Protein AF-A0A917TPL9-F1 (afdb_monomer_lite)

pLDDT: mean 87.58, std 15.29, range [41.66, 98.06]

Organism: NCBI:txid470815

Radius of gyration: 36.7 Å; chains: 1; bounding box: 69×52×94 Å

InterPro domains:
  IPR025827 Recombinase zinc beta ribbon domain [PF13408] (5-41)

Structure (mmCIF, N/CA/C/O backbone):
data_AF-A0A917TPL9-F1
#
_entry.id   AF-A0A917TPL9-F1
#
loop_
_atom_site.group_PDB
_atom_site.id
_atom_site.type_symbol
_atom_site.label_atom_id
_atom_site.label_alt_id
_atom_site.label_comp_id
_atom_site.label_asym_id
_atom_site.label_entity_id
_atom_site.label_seq_id
_atom_site.pdbx_PDB_ins_code
_atom_site.Cartn_x
_atom_site.Cartn_y
_atom_site.Cartn_z
_atom_site.occupancy
_atom_site.B_iso_or_equiv
_atom_site.auth_seq_id
_atom_site.auth_comp_id
_atom_site.auth_asym_id
_atom_site.auth_atom_id
_atom_site.pdbx_PDB_model_num
ATOM 1 N N . MET A 1 1 ? 10.775 11.661 -19.954 1.00 85.06 1 MET A N 1
ATOM 2 C CA . MET A 1 1 ? 11.384 10.826 -21.015 1.00 85.06 1 MET A CA 1
ATOM 3 C C . MET A 1 1 ? 10.776 11.200 -22.355 1.00 85.06 1 MET A C 1
ATOM 5 O O . MET A 1 1 ? 9.694 11.767 -22.364 1.00 85.06 1 MET A O 1
ATOM 9 N N . TRP A 1 2 ? 11.475 10.944 -23.456 1.00 91.88 2 TRP A N 1
ATOM 10 C CA . TRP A 1 2 ? 11.017 11.246 -24.815 1.00 91.88 2 TRP A CA 1
ATOM 11 C C . TRP A 1 2 ? 11.141 10.006 -25.684 1.00 91.88 2 TRP A C 1
ATOM 13 O O . TRP A 1 2 ? 12.209 9.397 -25.708 1.00 91.88 2 TRP A O 1
ATOM 23 N N . TYR A 1 3 ? 10.073 9.651 -26.394 1.00 93.44 3 TYR A N 1
ATOM 24 C CA . TYR A 1 3 ? 10.082 8.520 -27.314 1.00 93.44 3 TYR A CA 1
ATOM 25 C C . TYR A 1 3 ? 10.820 8.868 -28.613 1.00 93.44 3 TYR A C 1
ATOM 27 O O . TYR A 1 3 ? 10.696 9.975 -29.145 1.00 93.44 3 TYR A O 1
ATOM 35 N N . ARG A 1 4 ? 11.600 7.918 -29.126 1.00 92.00 4 ARG A N 1
ATOM 36 C CA . ARG A 1 4 ? 12.364 8.034 -30.368 1.00 92.00 4 ARG A CA 1
ATOM 37 C C . ARG A 1 4 ? 12.044 6.847 -31.270 1.00 92.00 4 ARG A C 1
ATOM 39 O O . ARG A 1 4 ? 12.516 5.740 -31.035 1.00 92.00 4 ARG A O 1
ATOM 46 N N . GLN A 1 5 ? 11.279 7.108 -32.331 1.00 91.25 5 GLN A N 1
ATOM 47 C CA . GLN A 1 5 ? 10.825 6.092 -33.290 1.00 91.25 5 GLN A CA 1
ATOM 48 C C . GLN A 1 5 ? 11.979 5.301 -33.922 1.00 91.25 5 GLN A C 1
ATOM 50 O O . GLN A 1 5 ? 11.887 4.090 -34.056 1.00 91.25 5 GLN A O 1
ATOM 55 N N . ASN A 1 6 ? 13.097 5.959 -34.240 1.00 90.19 6 ASN A N 1
ATOM 56 C CA . ASN A 1 6 ? 14.271 5.316 -34.842 1.00 90.19 6 ASN A CA 1
ATOM 57 C C . ASN A 1 6 ? 15.000 4.324 -33.918 1.00 90.19 6 ASN A C 1
ATOM 59 O O . ASN A 1 6 ? 15.842 3.570 -34.391 1.00 90.19 6 ASN A O 1
ATOM 63 N N . ARG A 1 7 ? 14.723 4.353 -32.611 1.00 85.50 7 ARG A N 1
ATOM 64 C CA . ARG A 1 7 ? 15.306 3.439 -31.618 1.00 85.50 7 ARG A CA 1
ATOM 65 C C . ARG A 1 7 ? 14.256 2.564 -30.934 1.00 85.50 7 ARG A C 1
ATOM 67 O O . ARG A 1 7 ? 14.642 1.720 -30.137 1.00 85.50 7 ARG A O 1
ATOM 74 N N . VAL A 1 8 ? 12.968 2.787 -31.219 1.00 92.44 8 VAL A N 1
ATOM 75 C CA . VAL A 1 8 ? 11.823 2.132 -30.559 1.00 92.44 8 VAL A CA 1
ATOM 76 C C . VAL A 1 8 ? 12.002 2.127 -29.033 1.00 92.44 8 VAL A C 1
ATOM 78 O O . VAL A 1 8 ? 12.069 1.096 -28.363 1.00 92.44 8 VAL A O 1
ATOM 81 N N . GLY A 1 9 ? 12.204 3.321 -28.478 1.00 94.38 9 GLY A N 1
ATOM 82 C CA . GLY A 1 9 ? 12.549 3.466 -27.072 1.00 94.38 9 GLY A CA 1
ATOM 83 C C . GLY A 1 9 ? 12.568 4.906 -26.591 1.00 94.38 9 GLY A C 1
ATOM 84 O O . GLY A 1 9 ? 12.293 5.854 -27.331 1.00 94.38 9 GLY A 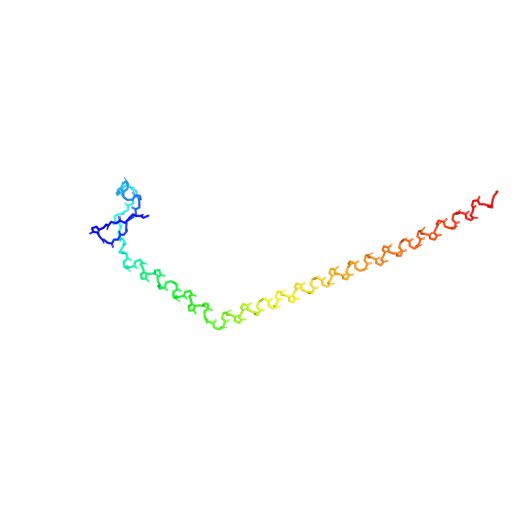O 1
ATOM 85 N N . TYR A 1 10 ? 12.906 5.069 -25.321 1.00 94.88 10 TYR A N 1
ATOM 86 C CA . TYR A 1 10 ? 12.825 6.323 -24.597 1.00 94.88 10 TYR A CA 1
ATOM 87 C C . TYR A 1 10 ? 14.202 6.844 -24.205 1.00 94.88 10 TYR A C 1
ATOM 89 O O . TYR A 1 10 ? 15.070 6.092 -23.773 1.00 94.88 10 TYR A O 1
ATOM 97 N N . ILE A 1 11 ? 14.378 8.159 -24.285 1.00 93.62 11 ILE A N 1
ATOM 98 C CA . ILE A 1 11 ? 15.572 8.861 -23.800 1.00 93.62 11 ILE A CA 1
ATOM 99 C C . ILE A 1 11 ? 15.212 9.860 -22.699 1.00 93.62 11 ILE A C 1
ATOM 101 O O . ILE A 1 11 ? 14.059 10.296 -22.571 1.00 93.62 11 ILE A O 1
ATOM 105 N N . CYS A 1 12 ? 16.201 10.272 -21.908 1.00 93.88 12 CYS A N 1
ATOM 106 C CA . CYS A 1 12 ? 16.023 11.349 -20.937 1.00 93.88 12 CYS A CA 1
ATOM 107 C C . CYS A 1 12 ? 15.621 12.663 -21.624 1.00 93.88 12 CYS A C 1
ATOM 109 O O . CYS A 1 12 ? 16.161 13.038 -22.664 1.00 93.88 12 CYS A O 1
ATOM 111 N N . GLY A 1 13 ? 14.671 13.388 -21.027 1.00 92.75 13 GLY A N 1
ATOM 112 C CA . GLY A 1 13 ? 14.234 14.680 -21.565 1.00 92.75 13 GLY A CA 1
ATOM 113 C C . GLY A 1 13 ? 15.278 15.778 -21.427 1.00 92.75 13 GLY A C 1
ATOM 114 O O . GLY A 1 13 ? 15.416 16.593 -22.333 1.00 92.75 13 GLY A O 1
ATOM 115 N N . SER A 1 14 ? 16.055 15.757 -20.347 1.00 93.38 14 SER A N 1
ATOM 116 C CA . SER A 1 14 ? 17.173 16.679 -20.153 1.00 93.38 14 SER A CA 1
ATOM 117 C C . SER A 1 14 ? 18.284 16.415 -21.170 1.00 93.38 14 SER A C 1
ATOM 119 O O . SER A 1 14 ? 18.776 17.362 -21.777 1.00 93.38 14 SER A O 1
ATOM 121 N N . TYR A 1 15 ? 18.594 15.139 -21.449 1.00 93.94 15 TYR A N 1
ATOM 122 C CA . TYR A 1 15 ? 19.507 14.764 -22.536 1.00 93.94 15 TYR A CA 1
ATOM 123 C C . TYR A 1 15 ? 18.991 15.244 -23.900 1.00 93.94 15 TYR A C 1
ATOM 125 O O . TYR A 1 15 ? 19.730 15.842 -24.673 1.00 93.94 15 TYR A O 1
ATOM 133 N N . ALA A 1 16 ? 17.700 15.046 -24.185 1.00 90.69 16 ALA A N 1
ATOM 134 C CA . ALA A 1 16 ? 17.095 15.462 -25.449 1.00 90.69 16 ALA A CA 1
ATOM 135 C C . ALA A 1 16 ? 17.141 16.985 -25.687 1.00 90.69 16 ALA A C 1
ATOM 137 O O . ALA A 1 16 ? 17.127 17.403 -26.841 1.00 90.69 16 ALA A O 1
ATOM 138 N N . ARG A 1 17 ? 17.165 17.798 -24.619 1.00 92.88 17 ARG A N 1
ATOM 139 C CA . ARG A 1 17 ? 17.157 19.271 -24.686 1.00 92.88 17 ARG A CA 1
ATOM 140 C C . ARG A 1 17 ? 18.545 19.902 -24.607 1.00 92.88 17 ARG A C 1
ATOM 142 O O . ARG A 1 17 ? 18.803 20.869 -25.311 1.00 92.88 17 ARG A O 1
ATOM 149 N N . HIS A 1 18 ? 19.416 19.380 -23.746 1.00 94.31 18 HIS A N 1
ATOM 150 C CA . HIS A 1 18 ? 20.697 20.008 -23.397 1.00 94.31 18 HIS A CA 1
ATOM 151 C C . HIS A 1 18 ? 21.908 19.087 -23.627 1.00 94.31 18 HIS A C 1
ATOM 153 O O . HIS A 1 18 ? 23.041 19.459 -23.327 1.00 94.31 18 HIS A O 1
ATOM 159 N N . GLY A 1 19 ? 21.690 17.881 -24.161 1.00 91.56 19 GLY A N 1
ATOM 160 C CA . GLY A 1 19 ? 22.749 16.929 -24.486 1.00 91.56 19 GLY A CA 1
ATOM 161 C C . GLY A 1 19 ? 23.540 16.455 -23.265 1.00 91.56 19 GLY A C 1
ATOM 162 O O . GLY A 1 19 ? 23.026 16.396 -22.145 1.00 91.56 19 GLY A O 1
ATOM 163 N N . ASN A 1 20 ? 24.815 16.132 -23.502 1.00 93.81 20 ASN A N 1
ATOM 164 C CA . ASN A 1 20 ? 25.729 15.568 -22.500 1.00 93.81 20 ASN A CA 1
ATOM 165 C C . ASN A 1 20 ? 26.005 16.494 -21.301 1.00 93.81 20 ASN A C 1
ATOM 167 O O . ASN A 1 20 ? 26.496 16.023 -20.282 1.00 93.81 20 ASN A O 1
ATOM 171 N N . ILE A 1 21 ? 25.685 17.790 -21.405 1.00 94.94 21 ILE A N 1
ATOM 172 C CA . ILE A 1 21 ? 25.862 18.758 -20.312 1.00 94.94 21 ILE A CA 1
ATOM 173 C C . ILE A 1 21 ? 24.876 18.472 -19.171 1.00 94.94 21 ILE A C 1
ATOM 175 O O . ILE A 1 21 ? 25.224 18.621 -18.005 1.00 94.94 21 ILE A O 1
ATOM 179 N N . ALA A 1 22 ? 23.648 18.053 -19.495 1.00 92.50 22 ALA A N 1
ATOM 180 C CA . ALA A 1 22 ? 22.603 17.827 -18.497 1.00 92.50 22 ALA A CA 1
ATOM 181 C C . ALA A 1 22 ? 22.445 16.357 -18.096 1.00 92.50 22 ALA A C 1
ATOM 183 O O . ALA A 1 22 ? 21.889 16.069 -17.037 1.00 92.50 22 ALA A O 1
ATOM 184 N N . CYS A 1 23 ? 22.838 15.415 -18.957 1.00 93.38 23 CYS A N 1
ATOM 185 C CA . CYS A 1 23 ? 22.667 13.992 -18.693 1.00 93.38 23 CYS A CA 1
ATOM 186 C C . CYS A 1 23 ? 23.512 13.130 -19.638 1.00 93.38 23 CYS A C 1
ATOM 188 O O . CYS A 1 23 ? 23.855 13.573 -20.727 1.00 93.38 23 CYS A O 1
ATOM 190 N N . THR A 1 24 ? 23.798 11.881 -19.273 1.00 92.06 24 THR A N 1
ATOM 191 C CA . THR A 1 24 ? 24.480 10.931 -20.162 1.00 92.06 24 THR A CA 1
ATOM 192 C C . THR A 1 24 ? 23.549 10.414 -21.263 1.00 92.06 24 THR A C 1
ATOM 194 O O . THR A 1 24 ? 22.324 10.405 -21.118 1.00 92.06 24 THR A O 1
ATOM 197 N N . ASN A 1 25 ? 24.129 9.949 -22.373 1.00 87.12 25 ASN A N 1
ATOM 198 C CA . ASN A 1 25 ? 23.387 9.310 -23.459 1.00 87.12 25 ASN A CA 1
ATOM 199 C C . ASN A 1 25 ? 22.911 7.911 -23.041 1.00 87.12 25 ASN A C 1
ATOM 201 O O . ASN A 1 25 ? 23.574 6.913 -23.315 1.00 87.12 25 ASN A O 1
ATOM 205 N N . HIS A 1 26 ? 21.762 7.849 -22.377 1.00 88.81 26 HIS A N 1
ATOM 206 C CA . HIS A 1 26 ? 21.077 6.601 -22.072 1.00 88.81 26 HIS A CA 1
ATOM 207 C C . HIS A 1 26 ? 19.742 6.518 -22.814 1.00 88.81 26 HIS A C 1
ATOM 209 O O . HIS A 1 26 ? 18.992 7.495 -22.929 1.00 88.81 26 HIS A O 1
ATOM 215 N N . ALA A 1 27 ? 19.460 5.324 -23.324 1.00 90.75 27 ALA A N 1
ATOM 216 C CA . ALA A 1 27 ? 18.218 4.975 -23.986 1.00 90.75 27 ALA A CA 1
ATOM 217 C C . ALA A 1 27 ? 17.671 3.695 -23.355 1.00 90.75 27 ALA A C 1
ATOM 219 O O . ALA A 1 27 ? 18.438 2.798 -23.019 1.00 90.75 27 ALA A O 1
ATOM 220 N N . ILE A 1 28 ? 16.355 3.635 -23.198 1.00 93.44 28 ILE A N 1
ATOM 221 C CA . ILE A 1 28 ? 15.637 2.493 -22.639 1.00 93.44 28 ILE A CA 1
ATOM 222 C C . ILE A 1 28 ? 14.730 1.953 -23.739 1.00 93.44 28 ILE A C 1
ATOM 224 O O . ILE A 1 28 ? 13.935 2.707 -24.303 1.00 93.44 28 ILE A O 1
ATOM 228 N N . SER A 1 29 ? 14.850 0.667 -24.054 1.00 94.56 29 SER A N 1
ATOM 229 C CA . SER A 1 29 ? 13.957 -0.004 -25.001 1.00 94.56 29 SER A CA 1
ATOM 230 C C . SER A 1 29 ? 12.523 0.001 -24.471 1.00 94.56 29 SER A C 1
ATOM 232 O O . SER A 1 29 ? 12.288 -0.270 -23.293 1.00 94.56 29 SER A O 1
ATOM 234 N N . GLU A 1 30 ? 11.547 0.288 -25.334 1.00 94.50 30 GLU A N 1
ATOM 235 C CA . GLU A 1 30 ? 10.129 0.231 -24.955 1.00 94.50 30 GLU A CA 1
ATOM 236 C C . GLU A 1 30 ? 9.734 -1.175 -24.484 1.00 94.50 30 GLU A C 1
ATOM 238 O O . GLU A 1 30 ? 9.039 -1.323 -23.481 1.00 94.50 30 GLU A O 1
ATOM 243 N N . LYS A 1 31 ? 10.255 -2.210 -25.153 1.00 95.62 31 LYS A N 1
ATOM 244 C CA . LYS A 1 31 ? 10.010 -3.610 -24.794 1.00 95.62 31 LYS A CA 1
ATOM 245 C C . LYS A 1 31 ? 10.551 -3.942 -23.404 1.00 95.62 31 LYS A C 1
ATOM 247 O O . LYS A 1 31 ? 9.873 -4.605 -22.626 1.00 95.62 31 LYS A O 1
ATOM 252 N N . GLU A 1 32 ? 11.768 -3.498 -23.098 1.00 95.25 32 GLU A N 1
ATOM 253 C CA . GLU A 1 32 ? 12.385 -3.738 -21.787 1.00 95.25 32 GLU A CA 1
ATOM 254 C C . GLU A 1 32 ? 11.630 -2.999 -20.686 1.00 95.25 32 GLU A C 1
ATOM 256 O O . GLU A 1 32 ? 11.325 -3.589 -19.653 1.00 95.25 32 GLU A O 1
ATOM 261 N N . LEU A 1 33 ? 11.261 -1.738 -20.932 1.00 95.12 33 LEU A N 1
ATOM 262 C CA . LEU A 1 33 ? 10.481 -0.950 -19.985 1.00 95.12 33 LEU A CA 1
ATOM 263 C C . LEU A 1 33 ? 9.125 -1.601 -19.697 1.00 95.12 33 LEU A C 1
ATOM 265 O O . LEU A 1 33 ? 8.748 -1.739 -18.536 1.00 95.12 33 LEU A O 1
ATOM 269 N N . ALA A 1 34 ? 8.417 -2.041 -20.740 1.00 96.38 34 ALA A N 1
ATOM 270 C CA . ALA A 1 34 ? 7.149 -2.745 -20.595 1.00 96.38 34 ALA A CA 1
ATOM 271 C C . ALA A 1 34 ? 7.313 -4.039 -19.789 1.00 96.38 34 ALA A C 1
ATOM 273 O O . ALA A 1 34 ? 6.519 -4.302 -18.890 1.00 96.38 34 ALA A O 1
ATOM 274 N N . GLN A 1 35 ? 8.363 -4.820 -20.059 1.00 97.75 35 GLN A N 1
ATOM 275 C CA . GLN A 1 35 ? 8.623 -6.058 -19.328 1.00 97.75 35 GLN A CA 1
ATOM 276 C C . GLN A 1 35 ? 8.901 -5.805 -17.844 1.00 97.75 35 GLN A C 1
ATOM 278 O O . GLN A 1 35 ? 8.375 -6.528 -17.003 1.00 97.75 35 GLN A O 1
ATOM 283 N N . VAL A 1 36 ? 9.698 -4.785 -17.514 1.00 97.44 36 VAL A N 1
ATOM 284 C CA . VAL A 1 36 ? 9.976 -4.412 -16.119 1.00 97.44 36 VAL A CA 1
ATOM 285 C C . VAL A 1 36 ? 8.685 -4.011 -15.410 1.00 97.44 36 VAL A C 1
ATOM 287 O O . VAL A 1 36 ? 8.383 -4.556 -14.355 1.00 97.44 36 VAL A O 1
ATOM 290 N N . ILE A 1 37 ? 7.876 -3.145 -16.029 1.00 97.06 37 ILE A N 1
ATOM 291 C CA . ILE A 1 37 ? 6.596 -2.711 -15.454 1.00 97.06 37 ILE A CA 1
ATOM 292 C C . ILE A 1 37 ? 5.656 -3.905 -15.236 1.00 97.06 37 ILE A C 1
ATOM 294 O O . ILE A 1 37 ? 5.025 -4.009 -14.187 1.00 97.06 37 ILE A O 1
ATOM 298 N N . LEU A 1 38 ? 5.561 -4.823 -16.203 1.00 98.06 38 LEU A N 1
ATOM 299 C CA . LEU A 1 38 ? 4.723 -6.018 -16.076 1.00 98.06 38 LEU A CA 1
ATOM 300 C C . LEU A 1 38 ? 5.215 -6.949 -14.965 1.00 98.06 38 LEU A C 1
ATOM 302 O O . LEU A 1 38 ? 4.397 -7.454 -14.200 1.00 98.06 38 LEU A O 1
ATOM 306 N N . ASN A 1 39 ? 6.528 -7.140 -14.846 1.00 97.88 39 ASN A N 1
ATOM 307 C CA . ASN A 1 39 ? 7.117 -7.944 -13.777 1.00 97.88 39 ASN A CA 1
ATOM 308 C C . ASN A 1 39 ? 6.841 -7.334 -12.398 1.00 97.88 39 ASN A C 1
ATOM 310 O O . ASN A 1 39 ? 6.531 -8.067 -11.462 1.00 97.88 39 ASN A O 1
ATOM 314 N N . ASP A 1 40 ? 6.915 -6.007 -12.271 1.00 97.06 40 ASP A N 1
ATOM 315 C CA . ASP A 1 40 ? 6.605 -5.311 -11.021 1.00 97.06 40 ASP A CA 1
ATOM 316 C C . ASP A 1 40 ? 5.128 -5.481 -10.645 1.00 97.06 40 ASP A C 1
ATOM 318 O O . ASP A 1 40 ? 4.803 -5.764 -9.489 1.00 97.06 40 ASP A O 1
ATOM 322 N N . ILE A 1 41 ? 4.221 -5.355 -11.622 1.00 96.88 41 ILE A N 1
ATOM 323 C CA . ILE A 1 41 ? 2.784 -5.585 -11.422 1.00 96.88 41 ILE A CA 1
ATOM 324 C C . ILE A 1 41 ? 2.523 -7.027 -10.985 1.00 96.88 41 ILE A C 1
ATOM 326 O O . ILE A 1 41 ? 1.789 -7.240 -10.019 1.00 96.88 41 ILE A O 1
ATOM 330 N N . ASP A 1 42 ? 3.131 -8.005 -11.652 1.00 95.81 42 ASP A N 1
ATOM 331 C CA . ASP A 1 42 ? 2.974 -9.419 -11.312 1.00 95.81 42 ASP A CA 1
ATOM 332 C C . ASP A 1 42 ? 3.537 -9.728 -9.917 1.00 95.81 42 ASP A C 1
ATOM 334 O O . ASP A 1 42 ? 2.898 -10.397 -9.106 1.00 95.81 42 ASP A O 1
ATOM 338 N N . TRP A 1 43 ? 4.693 -9.163 -9.566 1.00 94.06 43 TRP A N 1
ATOM 339 C CA . TRP A 1 43 ? 5.254 -9.291 -8.224 1.00 94.06 43 TRP A CA 1
ATOM 340 C C . TRP A 1 43 ? 4.314 -8.721 -7.152 1.00 94.06 43 TRP A C 1
ATOM 342 O O . TRP A 1 43 ? 4.051 -9.388 -6.147 1.00 94.06 43 TRP A O 1
ATOM 352 N N . MET A 1 44 ? 3.761 -7.521 -7.370 1.00 91.81 44 MET A N 1
ATOM 353 C CA . MET A 1 44 ? 2.794 -6.910 -6.451 1.00 91.81 44 MET A CA 1
ATOM 354 C C . MET A 1 44 ? 1.519 -7.748 -6.339 1.00 91.81 44 MET A C 1
ATOM 356 O O . MET A 1 44 ? 1.028 -7.976 -5.231 1.00 91.81 44 MET A O 1
ATOM 360 N N . TYR A 1 45 ? 1.004 -8.244 -7.466 1.00 91.88 45 TYR A N 1
ATOM 361 C CA . TYR A 1 45 ? -0.170 -9.109 -7.500 1.00 91.88 45 TYR A CA 1
ATOM 362 C C . TYR A 1 45 ? 0.058 -10.376 -6.677 1.00 91.88 45 TYR A C 1
ATOM 364 O O . TYR A 1 45 ? -0.725 -10.654 -5.771 1.00 91.88 45 TYR A O 1
ATOM 372 N N . ASN A 1 46 ? 1.166 -11.080 -6.913 1.00 89.31 46 ASN A N 1
ATOM 373 C CA . ASN A 1 46 ? 1.500 -12.318 -6.213 1.00 89.31 46 ASN A CA 1
ATOM 374 C C . ASN A 1 46 ? 1.677 -12.111 -4.701 1.00 89.31 46 ASN A C 1
ATOM 376 O O . ASN A 1 46 ? 1.331 -12.984 -3.902 1.00 89.31 46 ASN A O 1
ATOM 380 N N . LYS A 1 47 ? 2.178 -10.941 -4.283 1.00 85.81 47 LYS A N 1
ATOM 381 C CA . LYS A 1 47 ? 2.259 -10.567 -2.864 1.00 85.81 47 LYS A CA 1
ATOM 382 C C . LYS A 1 47 ? 0.890 -10.337 -2.229 1.00 85.81 47 LYS A C 1
ATOM 384 O O . LYS A 1 47 ? 0.692 -10.733 -1.085 1.00 85.81 47 LYS A O 1
ATOM 389 N N . ILE A 1 48 ? -0.044 -9.720 -2.948 1.00 85.69 48 ILE A N 1
ATOM 390 C CA . ILE A 1 48 ? -1.400 -9.446 -2.448 1.00 85.69 48 ILE A CA 1
ATOM 391 C C . ILE A 1 48 ? -2.276 -10.706 -2.494 1.00 85.69 48 ILE A C 1
ATOM 393 O O . ILE A 1 48 ? -3.086 -10.924 -1.594 1.00 85.69 48 ILE A O 1
ATOM 397 N N . SER A 1 49 ? -2.117 -11.544 -3.522 1.00 79.19 49 SER A N 1
ATOM 398 C CA . SER A 1 49 ? -2.859 -12.797 -3.684 1.00 79.19 49 SER A CA 1
ATOM 399 C C . SER A 1 49 ? -2.425 -13.881 -2.700 1.00 79.19 49 SER A C 1
ATOM 401 O O . SER A 1 49 ? -3.095 -14.911 -2.590 1.00 79.19 49 SER A O 1
ATOM 403 N N . ASP A 1 50 ? -1.315 -13.675 -1.984 1.00 84.31 50 ASP A N 1
ATOM 404 C CA . ASP A 1 50 ? -0.933 -14.537 -0.878 1.00 84.31 50 ASP A CA 1
ATOM 405 C C . ASP A 1 50 ? -2.054 -14.528 0.173 1.00 84.31 50 ASP A C 1
ATOM 407 O O . ASP A 1 50 ? -2.344 -13.522 0.830 1.00 84.31 50 ASP A O 1
ATOM 411 N N . LYS A 1 51 ? -2.702 -15.686 0.345 1.00 79.62 51 LYS A N 1
ATOM 412 C CA . LYS A 1 51 ? -3.780 -15.880 1.323 1.00 79.62 51 LYS A CA 1
ATOM 413 C C . LYS A 1 51 ? -3.342 -15.475 2.731 1.00 79.62 51 LYS A C 1
ATOM 415 O O . LYS A 1 51 ? -4.189 -15.039 3.511 1.00 79.62 51 LYS A O 1
ATOM 420 N N . LYS A 1 52 ? -2.043 -15.584 3.033 1.00 85.38 52 LYS A N 1
ATOM 421 C CA . LYS A 1 52 ? -1.458 -15.155 4.301 1.00 85.38 52 LYS A CA 1
ATOM 422 C C . LYS A 1 52 ? -1.507 -13.636 4.475 1.00 85.38 52 LYS A C 1
ATOM 424 O O . LYS A 1 52 ? -1.926 -13.159 5.525 1.00 85.38 52 LYS A O 1
ATOM 429 N N . PHE A 1 53 ? -1.171 -12.870 3.437 1.00 86.12 53 PHE A N 1
ATOM 430 C CA . PHE A 1 53 ? -1.248 -11.408 3.481 1.00 86.12 53 PHE A CA 1
ATOM 431 C C . PHE A 1 53 ? -2.679 -10.942 3.782 1.00 86.12 53 PHE A C 1
ATOM 433 O O . PHE A 1 53 ? -2.906 -10.147 4.695 1.00 86.12 53 PHE A O 1
ATOM 440 N N . LEU A 1 54 ? -3.670 -11.510 3.089 1.00 87.19 54 LEU A N 1
ATOM 441 C CA . LEU A 1 54 ? -5.078 -11.191 3.336 1.00 87.19 54 LEU A CA 1
ATOM 442 C C . LEU A 1 54 ? -5.550 -11.609 4.736 1.00 87.19 54 LEU A C 1
ATOM 444 O O . LEU A 1 54 ? -6.357 -10.898 5.341 1.00 87.19 54 LEU A O 1
ATOM 448 N N . SER A 1 55 ? -5.081 -12.743 5.269 1.00 89.62 55 SER A N 1
ATOM 449 C CA . SER A 1 55 ? -5.420 -13.142 6.640 1.00 89.62 55 SER A CA 1
ATOM 450 C C . SER A 1 55 ? -4.804 -12.215 7.683 1.00 89.62 55 SER A C 1
ATOM 452 O O . SER A 1 55 ? -5.482 -11.869 8.651 1.00 89.62 55 SER A O 1
ATOM 454 N N . ASP A 1 56 ? -3.568 -11.767 7.465 1.00 91.56 56 ASP A N 1
ATOM 455 C CA . ASP A 1 56 ? -2.854 -10.875 8.379 1.00 91.56 56 ASP A CA 1
ATOM 456 C C . ASP A 1 56 ? -3.528 -9.496 8.424 1.00 91.56 56 A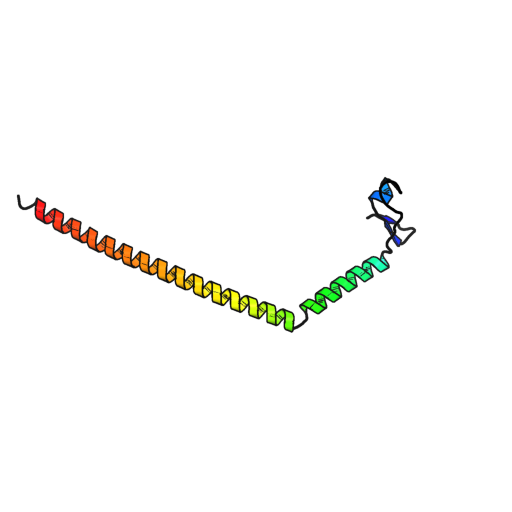SP A C 1
ATOM 458 O O . ASP A 1 56 ? -3.787 -8.963 9.505 1.00 91.56 56 ASP A O 1
ATOM 462 N N . VAL A 1 57 ? -3.924 -8.960 7.263 1.00 92.44 57 VAL A N 1
ATOM 463 C CA . VAL A 1 57 ? -4.694 -7.707 7.175 1.00 92.44 57 VAL A CA 1
ATOM 464 C C . VAL A 1 57 ? -6.020 -7.823 7.934 1.00 92.44 57 VAL A C 1
ATOM 466 O O . VAL A 1 57 ? -6.327 -6.966 8.763 1.00 92.44 57 VAL A O 1
ATOM 469 N N . LYS A 1 58 ? -6.774 -8.913 7.735 1.00 93.69 58 LYS A N 1
ATOM 470 C CA . LYS A 1 58 ? -8.031 -9.158 8.467 1.00 93.69 58 LYS A CA 1
ATOM 471 C C . LYS A 1 58 ? -7.815 -9.283 9.976 1.00 93.69 58 LYS A C 1
ATOM 473 O O . LYS A 1 58 ? -8.656 -8.844 10.759 1.00 93.69 58 LYS A O 1
ATOM 478 N N . ALA A 1 59 ? -6.715 -9.897 10.408 1.00 95.19 59 ALA A N 1
ATOM 479 C CA . ALA A 1 59 ? -6.391 -10.027 11.825 1.00 95.19 59 ALA A CA 1
ATOM 480 C C . ALA A 1 59 ? -6.073 -8.662 12.460 1.00 95.19 59 ALA A C 1
ATOM 482 O O . ALA A 1 59 ? -6.568 -8.355 13.548 1.00 95.19 59 ALA A O 1
ATOM 483 N N . LEU A 1 60 ? -5.301 -7.820 11.764 1.00 96.06 60 LEU A N 1
ATOM 484 C CA . LEU A 1 60 ? -4.999 -6.453 12.193 1.00 96.06 60 LEU A CA 1
ATOM 485 C C . LEU A 1 60 ? -6.259 -5.588 12.276 1.00 96.06 60 LEU A C 1
ATOM 487 O O . LEU A 1 60 ? -6.438 -4.857 13.252 1.00 96.06 60 LEU A O 1
ATOM 491 N N . GLU A 1 61 ? -7.146 -5.703 11.289 1.00 96.44 61 GLU A N 1
ATOM 492 C CA . GLU A 1 61 ? -8.434 -5.013 11.273 1.00 96.44 61 GLU A CA 1
ATOM 493 C C . GLU A 1 61 ? -9.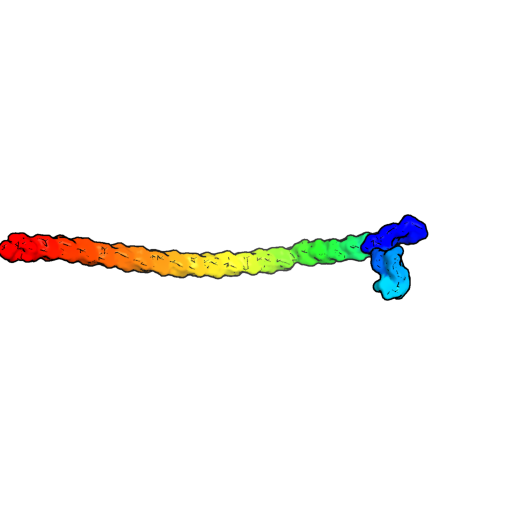294 -5.415 12.476 1.00 96.44 61 GLU A C 1
ATOM 495 O O . GLU A 1 61 ? -9.711 -4.552 13.247 1.00 96.44 61 GLU A O 1
ATOM 500 N N . LYS A 1 62 ? -9.477 -6.722 12.717 1.00 97.00 62 LYS A N 1
ATOM 501 C CA . LYS A 1 62 ? -10.226 -7.225 13.882 1.00 97.00 62 LYS A CA 1
ATOM 502 C C . LYS A 1 62 ? -9.657 -6.713 15.201 1.00 97.00 62 LYS A C 1
ATOM 504 O O . LYS A 1 62 ? -10.414 -6.311 16.083 1.00 97.00 62 LYS A O 1
ATOM 509 N N . LYS A 1 63 ? -8.327 -6.705 15.339 1.00 97.25 63 LYS A N 1
ATOM 510 C CA . LYS A 1 63 ? -7.656 -6.191 16.538 1.00 97.25 63 LYS A CA 1
ATOM 511 C C . LYS A 1 63 ? -7.934 -4.700 16.734 1.00 97.25 63 LYS A C 1
ATOM 513 O O . LYS A 1 63 ? -8.244 -4.290 17.848 1.00 97.25 63 LYS A O 1
ATOM 518 N N . ARG A 1 64 ? -7.860 -3.901 15.666 1.00 97.12 64 ARG A N 1
ATOM 519 C CA . ARG A 1 64 ? -8.189 -2.467 15.702 1.00 97.12 64 ARG A CA 1
ATOM 520 C C . ARG A 1 64 ? -9.645 -2.221 16.074 1.00 97.12 64 ARG A C 1
ATOM 522 O O . ARG A 1 64 ? -9.899 -1.432 16.972 1.00 97.12 64 ARG A O 1
ATOM 529 N N . VAL A 1 65 ? -10.582 -2.926 15.441 1.00 97.50 65 VAL A N 1
ATOM 530 C CA . VAL A 1 65 ? -12.015 -2.816 15.756 1.00 97.50 65 VAL A CA 1
ATOM 531 C C . VAL A 1 65 ? -12.268 -3.134 17.228 1.00 97.50 65 VAL A C 1
ATOM 533 O O . VAL A 1 65 ? -12.961 -2.382 17.905 1.00 97.50 65 VAL A O 1
ATOM 536 N N . HIS A 1 66 ? -11.657 -4.199 17.751 1.00 97.38 66 HIS A N 1
ATOM 537 C CA . HIS A 1 66 ? -11.788 -4.561 19.159 1.00 97.38 66 HIS A CA 1
ATOM 538 C C . HIS A 1 66 ? -11.253 -3.477 20.110 1.00 97.38 66 HIS A C 1
ATOM 540 O O . HIS A 1 66 ? -11.918 -3.140 21.089 1.00 97.38 66 HIS A O 1
ATOM 546 N N . LEU A 1 67 ? -10.072 -2.917 19.824 1.00 97.56 67 LEU A N 1
ATOM 547 C CA . LEU A 1 67 ? -9.485 -1.842 20.631 1.00 97.56 67 LEU A CA 1
ATOM 548 C C . LEU A 1 67 ? -10.355 -0.584 20.609 1.00 97.56 67 LEU A C 1
ATOM 550 O O . LEU A 1 67 ? -10.704 -0.073 21.669 1.00 97.56 67 LEU A O 1
ATOM 554 N N . ASN A 1 68 ? -10.780 -0.157 19.421 1.00 97.50 68 ASN A N 1
ATOM 555 C CA . ASN A 1 68 ? -11.643 1.008 19.266 1.00 97.50 68 ASN A CA 1
ATOM 556 C C . ASN A 1 68 ? -12.976 0.813 20.000 1.00 97.50 68 ASN A C 1
ATOM 558 O O . ASN A 1 68 ? -13.448 1.726 20.665 1.00 97.50 68 ASN A O 1
ATOM 562 N N . GLN A 1 69 ? -13.574 -0.382 19.933 1.00 97.75 69 GLN A N 1
ATOM 563 C CA . GLN A 1 69 ? -14.815 -0.668 20.655 1.00 97.75 69 GLN A CA 1
ATOM 564 C C . GLN A 1 69 ? -14.628 -0.568 22.171 1.00 97.75 69 GLN A C 1
ATOM 566 O O . GLN A 1 69 ? -15.503 -0.064 22.871 1.00 97.75 69 GLN A O 1
ATOM 571 N N . LYS A 1 70 ? -13.485 -1.028 22.688 1.00 97.81 70 LYS A N 1
ATOM 572 C CA . LYS A 1 70 ? -13.163 -0.910 24.111 1.00 97.81 70 LYS A CA 1
ATOM 573 C C . LYS A 1 70 ? -13.037 0.555 24.530 1.00 97.81 70 LYS A C 1
ATOM 575 O O . LYS A 1 70 ? -13.579 0.927 25.564 1.00 97.81 70 LYS A O 1
ATOM 580 N N . GLU A 1 71 ? -12.357 1.374 23.733 1.00 97.94 71 GLU A N 1
ATOM 581 C CA . GLU A 1 71 ? -12.230 2.814 23.988 1.00 97.94 71 GLU A CA 1
ATOM 582 C C . GLU A 1 71 ? -13.586 3.525 23.937 1.00 97.94 71 GLU A C 1
ATOM 584 O O . GLU A 1 71 ? -13.904 4.298 24.837 1.00 97.94 71 GLU A O 1
ATOM 589 N N . LEU A 1 72 ? -14.424 3.207 22.945 1.00 97.94 72 LEU A N 1
ATOM 590 C CA . LEU A 1 72 ? -15.779 3.751 22.838 1.00 97.94 72 LEU A CA 1
ATOM 591 C C . LEU A 1 72 ? -16.631 3.429 24.069 1.00 97.94 72 LEU A C 1
ATOM 593 O O . LEU A 1 72 ? -17.322 4.309 24.572 1.00 97.94 72 LEU A O 1
ATOM 597 N N . ASN A 1 73 ? -16.551 2.197 24.576 1.00 98.00 73 ASN A N 1
ATOM 598 C CA . ASN A 1 73 ? -17.291 1.802 25.773 1.00 98.00 73 ASN A CA 1
ATOM 599 C C . ASN A 1 73 ? -16.835 2.596 27.007 1.00 98.00 73 ASN A C 1
ATOM 601 O O . ASN A 1 73 ? -17.672 3.056 27.774 1.00 98.00 73 ASN A O 1
ATOM 605 N N . LEU A 1 74 ? -15.524 2.812 27.171 1.00 97.94 74 LEU A N 1
ATOM 606 C CA . LEU A 1 74 ? -14.990 3.611 28.282 1.00 97.94 74 LEU A CA 1
ATOM 607 C C . LEU A 1 74 ? -15.481 5.063 28.230 1.00 97.94 74 LEU A C 1
ATOM 609 O O . LEU A 1 74 ? -15.854 5.629 29.257 1.00 97.94 74 LEU A O 1
ATOM 613 N N . ILE A 1 75 ? -15.504 5.653 27.034 1.00 98.06 75 ILE A N 1
ATOM 614 C CA . ILE A 1 75 ? -16.016 7.010 26.827 1.00 98.06 75 ILE A CA 1
ATOM 615 C C . ILE A 1 75 ? -17.518 7.069 27.141 1.00 98.06 75 ILE A C 1
ATOM 617 O O . ILE A 1 75 ? -17.974 8.018 27.781 1.00 98.06 75 ILE A O 1
ATOM 621 N N . ASP A 1 76 ? -18.297 6.065 26.730 1.00 98.06 76 ASP A N 1
ATOM 622 C CA . ASP A 1 76 ? -19.736 6.029 27.009 1.00 98.06 76 ASP A CA 1
ATOM 623 C C . ASP A 1 76 ? -20.030 5.885 28.511 1.00 98.06 76 ASP A C 1
ATOM 625 O 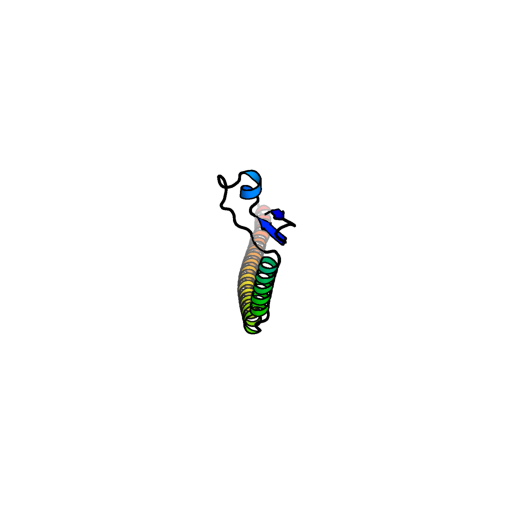O . ASP A 1 76 ? -20.872 6.605 29.056 1.00 98.06 76 ASP A O 1
ATOM 629 N N . ASP A 1 77 ? -19.273 5.037 29.212 1.00 97.88 77 ASP A N 1
ATOM 630 C CA . ASP A 1 77 ? -19.348 4.893 30.668 1.00 97.88 77 ASP A CA 1
ATOM 631 C C . ASP A 1 77 ?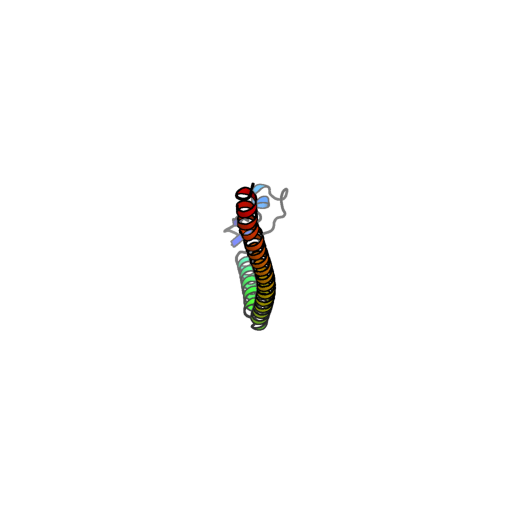 -19.056 6.224 31.378 1.00 97.88 77 ASP A C 1
ATOM 633 O O . ASP A 1 77 ? -19.780 6.631 32.298 1.00 97.88 77 ASP A O 1
ATOM 637 N N . GLU A 1 78 ? -18.035 6.952 30.922 1.00 98.00 78 GLU A N 1
ATOM 638 C CA . GLU A 1 78 ? -17.691 8.263 31.464 1.00 98.00 78 GLU A CA 1
ATOM 639 C C . GLU A 1 78 ? -18.817 9.280 31.232 1.00 98.00 78 GLU A C 1
ATOM 641 O O . GLU A 1 78 ? -19.265 9.937 32.183 1.00 98.00 78 GLU A O 1
ATOM 646 N N . ILE A 1 79 ? -19.352 9.351 30.010 1.00 97.69 79 ILE A N 1
ATOM 647 C CA . ILE A 1 79 ? -20.504 10.191 29.658 1.00 97.69 79 ILE A CA 1
ATOM 648 C C . ILE A 1 79 ? -21.701 9.871 30.560 1.00 97.69 79 ILE A C 1
ATOM 650 O O . ILE A 1 79 ? -22.358 10.783 31.077 1.00 97.69 79 ILE A O 1
ATOM 654 N N . ASN A 1 80 ? -21.995 8.591 30.780 1.00 97.44 80 ASN A N 1
ATOM 655 C CA . ASN A 1 80 ? -23.102 8.155 31.623 1.00 97.44 80 ASN A CA 1
ATOM 656 C C . ASN A 1 80 ? -22.884 8.553 33.088 1.00 97.44 80 ASN A C 1
ATOM 658 O O . ASN A 1 80 ? -23.809 9.068 33.728 1.00 97.44 80 ASN A O 1
ATOM 662 N N . SER A 1 81 ? -21.656 8.435 33.598 1.00 96.75 81 SER A N 1
ATOM 663 C CA . SER A 1 81 ? -21.304 8.894 34.945 1.00 96.75 81 SER A CA 1
ATOM 664 C C . SER A 1 81 ? -21.536 10.403 35.115 1.00 96.75 81 SER A C 1
ATOM 666 O O . SER A 1 81 ? -22.106 10.845 36.118 1.00 96.75 81 SER A O 1
ATOM 668 N N . ILE A 1 82 ? -21.171 11.203 34.108 1.00 96.75 82 ILE A N 1
ATOM 669 C CA . ILE A 1 82 ? -21.350 12.658 34.103 1.00 96.75 82 ILE A CA 1
ATOM 670 C C . ILE A 1 82 ? -22.838 13.009 34.033 1.00 96.75 82 ILE A C 1
ATOM 672 O O . ILE A 1 82 ? -23.302 13.861 34.792 1.00 96.75 82 ILE A O 1
ATOM 676 N N . LYS A 1 83 ? -23.618 12.324 33.187 1.00 96.19 83 LYS A N 1
ATOM 677 C CA . LYS A 1 83 ? -25.078 12.503 33.103 1.00 96.19 83 LYS A CA 1
ATOM 678 C C . LYS A 1 83 ? -25.761 12.227 34.443 1.00 96.19 83 LYS A C 1
ATOM 680 O O . LYS A 1 83 ? -26.630 12.998 34.853 1.00 96.19 83 LYS A O 1
ATOM 685 N N . VAL A 1 84 ? -25.359 11.164 35.144 1.00 95.75 84 VAL A N 1
ATOM 686 C CA . VAL A 1 84 ? -25.879 10.835 36.482 1.00 95.75 84 VAL A CA 1
ATOM 687 C C . VAL A 1 84 ? -25.517 11.922 37.493 1.00 95.75 84 VAL A C 1
ATOM 689 O O . VAL A 1 84 ? -26.400 12.403 38.203 1.00 95.75 84 VAL A O 1
ATOM 692 N N . LYS A 1 85 ? -24.252 12.364 37.529 1.00 94.62 85 LYS A N 1
ATOM 693 C CA . LYS A 1 85 ? -23.809 13.458 38.413 1.00 94.62 85 LYS A CA 1
ATOM 694 C C . LYS A 1 85 ? -24.584 14.751 38.146 1.00 94.62 85 LYS A C 1
ATOM 696 O O . LYS A 1 85 ? -25.037 15.391 39.091 1.00 94.62 85 LYS A O 1
ATOM 701 N N . LYS A 1 86 ? -24.793 15.101 36.872 1.00 94.44 86 LYS A N 1
ATOM 702 C CA . LYS A 1 86 ? -25.580 16.271 36.458 1.00 94.44 86 LYS A CA 1
ATOM 703 C C . LYS A 1 86 ? -27.025 16.182 36.949 1.00 94.44 86 LYS A C 1
ATOM 705 O O . LYS A 1 86 ? -27.513 17.154 37.515 1.00 94.44 86 LYS A O 1
ATOM 710 N N . ARG A 1 87 ? -27.697 15.035 36.771 1.00 92.75 87 ARG A N 1
ATOM 711 C CA . ARG A 1 87 ? -29.064 14.826 37.290 1.00 92.75 87 ARG A CA 1
ATOM 712 C C . ARG A 1 87 ? -29.128 15.023 38.799 1.00 92.75 87 ARG A C 1
ATOM 714 O O . ARG A 1 87 ? -29.916 15.840 39.256 1.00 92.75 87 ARG A O 1
ATOM 721 N N . ARG A 1 88 ? -28.229 14.376 39.547 1.00 92.88 88 ARG A N 1
ATOM 722 C CA . ARG A 1 88 ? -28.165 14.509 41.009 1.00 92.88 88 ARG A CA 1
ATOM 723 C C . ARG A 1 88 ? -27.964 15.961 41.450 1.00 92.88 88 ARG A C 1
ATOM 725 O O . ARG A 1 88 ? -28.592 16.408 42.400 1.00 92.88 88 ARG A O 1
ATOM 732 N N . TYR A 1 89 ? -27.09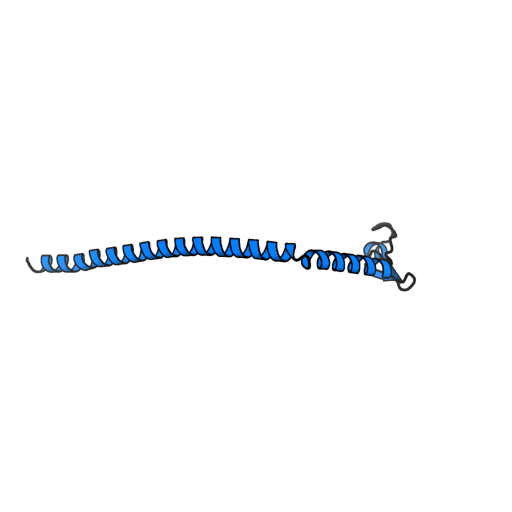5 16.706 40.768 1.00 91.94 89 TYR A N 1
ATOM 733 C CA . TYR A 1 89 ? -26.873 18.121 41.070 1.00 91.94 89 TYR A CA 1
ATOM 734 C C . TYR A 1 89 ? -28.129 18.969 40.822 1.00 91.94 89 TYR A C 1
ATOM 736 O O . TYR A 1 89 ? -28.449 19.839 41.627 1.00 91.94 89 TYR A O 1
ATOM 744 N N . ILE A 1 90 ? -28.859 18.709 39.733 1.00 91.25 90 ILE A N 1
ATOM 745 C CA . ILE A 1 90 ? -30.131 19.387 39.446 1.00 91.25 90 ILE A CA 1
ATOM 746 C C . ILE A 1 90 ? -31.178 19.045 40.507 1.00 91.25 90 ILE A C 1
ATOM 748 O O . ILE A 1 90 ? -31.841 19.954 40.988 1.00 91.25 90 ILE A O 1
ATOM 752 N N . GLU A 1 91 ? -31.303 17.776 40.902 1.00 89.00 91 GLU A N 1
ATOM 753 C CA . GLU A 1 91 ? -32.231 17.341 41.954 1.00 89.00 91 GLU A CA 1
ATOM 754 C C . GLU A 1 91 ? -31.949 18.084 43.265 1.00 89.00 91 GLU A C 1
ATOM 756 O O . GLU A 1 91 ? -32.832 18.760 43.785 1.00 89.00 91 GLU A O 1
ATOM 761 N N . ILE A 1 92 ? -30.702 18.050 43.750 1.00 87.12 92 ILE A N 1
ATOM 762 C CA . ILE A 1 92 ? -30.302 18.726 44.994 1.00 87.12 92 ILE A CA 1
ATOM 763 C C . ILE A 1 92 ? -30.618 20.227 44.937 1.00 87.12 92 ILE A C 1
ATOM 765 O O . ILE A 1 92 ? -31.208 20.758 45.875 1.00 87.12 92 ILE A O 1
ATOM 769 N N . ASN A 1 93 ? -30.275 20.914 43.842 1.00 75.06 93 ASN A N 1
ATOM 770 C CA . ASN A 1 93 ? -30.524 22.354 43.731 1.00 75.06 93 ASN A CA 1
ATOM 771 C C . ASN A 1 93 ? -32.003 22.702 43.486 1.00 75.06 93 ASN A C 1
ATOM 773 O O . ASN A 1 93 ? -32.464 23.752 43.930 1.00 75.06 93 ASN A O 1
ATOM 777 N N . GLY A 1 94 ? -32.767 21.821 42.839 1.00 63.69 94 GLY A N 1
ATOM 778 C CA . GLY A 1 94 ? -34.220 21.945 42.709 1.00 63.69 94 GLY A CA 1
ATOM 779 C C . GLY A 1 94 ? -34.913 21.918 44.073 1.00 63.69 94 GLY A C 1
ATOM 780 O O . GLY A 1 94 ? -35.724 22.795 44.361 1.00 63.69 94 GLY A O 1
ATOM 781 N N . PHE A 1 95 ? -34.501 21.005 44.961 1.00 56.41 95 PHE A N 1
ATOM 782 C CA . PHE A 1 95 ? -34.992 20.953 46.345 1.00 56.41 95 PHE A CA 1
ATOM 783 C C . PHE A 1 95 ? -34.599 22.189 47.171 1.00 56.41 95 PHE A C 1
ATOM 785 O O . PHE A 1 95 ? -35.350 22.614 48.049 1.00 56.41 95 PHE A O 1
ATOM 792 N N . THR A 1 96 ? -33.452 22.822 46.896 1.00 52.78 96 THR A N 1
ATOM 793 C CA . THR A 1 96 ? -33.053 24.030 47.642 1.00 52.78 96 THR A CA 1
ATOM 794 C C . THR A 1 96 ? -33.907 25.267 47.338 1.00 52.78 96 THR A C 1
ATOM 796 O O . THR A 1 96 ? -34.026 26.125 48.213 1.00 52.78 96 THR A O 1
ATOM 799 N N . CYS A 1 97 ? -34.566 25.346 46.175 1.00 50.62 97 CYS A N 1
ATOM 800 C CA . CYS A 1 97 ? -35.502 26.437 45.865 1.00 50.62 97 CYS A CA 1
ATOM 801 C C . CYS A 1 97 ? -36.815 26.341 46.667 1.00 50.62 97 CYS A C 1
ATOM 803 O O . CYS A 1 97 ? -37.346 27.362 47.104 1.00 50.62 97 CYS A O 1
ATOM 805 N N . GLU A 1 98 ? -37.324 25.133 46.926 1.00 46.94 98 GLU A N 1
ATOM 806 C CA . GLU A 1 98 ? -38.551 24.938 47.719 1.00 46.94 98 GLU A CA 1
ATOM 807 C C . GLU A 1 98 ? -38.337 25.278 49.204 1.00 46.94 98 GLU A C 1
ATOM 809 O O . GLU A 1 98 ? -39.175 25.929 49.832 1.00 46.94 98 GLU A O 1
ATOM 814 N N . VAL A 1 99 ? -37.171 24.928 49.758 1.00 52.47 99 VAL A N 1
ATOM 815 C CA . VAL A 1 99 ? -36.828 25.211 51.164 1.00 52.47 99 VAL A CA 1
ATOM 816 C C . VAL A 1 99 ? -36.550 26.702 51.405 1.00 52.47 99 VAL A C 1
ATOM 818 O O . VAL A 1 99 ? -36.783 27.202 52.508 1.00 52.47 99 VAL A O 1
ATOM 821 N N . GLN A 1 100 ? -36.078 27.437 50.392 1.00 48.19 100 GLN A N 1
ATOM 822 C CA . GLN A 1 100 ? -35.883 28.887 50.494 1.00 48.19 100 GLN A CA 1
ATOM 823 C C . GLN A 1 100 ? -37.213 29.655 50.464 1.00 48.19 100 GLN A C 1
ATOM 825 O O . GLN A 1 100 ? -37.376 30.569 51.269 1.00 48.19 100 GLN A O 1
ATOM 830 N N . ASN A 1 101 ? -38.191 29.235 49.651 1.00 46.66 101 ASN A N 1
ATOM 831 C CA . ASN A 1 101 ? -39.521 29.863 49.597 1.00 46.66 101 ASN A CA 1
ATOM 832 C C . ASN A 1 101 ? -40.350 29.671 50.880 1.00 46.66 101 ASN A C 1
ATOM 834 O O . ASN A 1 101 ? -41.124 30.551 51.254 1.00 46.66 101 ASN A O 1
ATOM 838 N N . HIS A 1 102 ? -40.166 28.561 51.601 1.00 48.03 102 HIS A N 1
ATOM 839 C CA . HIS A 1 102 ? -40.883 28.313 52.858 1.00 48.03 102 HIS A CA 1
ATOM 840 C C . HIS A 1 102 ? -40.336 29.115 54.055 1.00 48.03 102 HIS A C 1
ATOM 842 O O . HIS A 1 102 ? -41.041 29.296 55.048 1.00 48.03 102 HIS A O 1
ATOM 848 N N . LYS A 1 103 ? -39.092 29.615 53.976 1.00 45.72 103 LYS A N 1
ATOM 849 C CA . LYS A 1 103 ? -38.464 30.445 55.023 1.00 45.72 103 LYS A CA 1
ATOM 850 C C . LYS A 1 103 ? -38.734 31.945 54.861 1.00 45.72 103 LYS A C 1
ATOM 852 O O . LYS A 1 103 ? -38.528 32.688 55.815 1.00 45.72 103 LYS A O 1
ATOM 857 N N . THR A 1 104 ? -39.201 32.394 53.696 1.00 49.69 104 THR A N 1
ATOM 858 C CA . THR A 1 104 ? -39.563 33.799 53.427 1.00 49.69 104 THR A CA 1
ATOM 859 C C . THR A 1 104 ? -41.029 34.134 53.711 1.00 49.69 104 THR A C 1
ATOM 861 O O . THR A 1 104 ? -41.337 35.313 53.830 1.00 49.69 104 THR A O 1
ATOM 864 N N . GLN A 1 105 ? -41.922 33.148 53.866 1.00 47.88 105 GLN A N 1
ATOM 865 C CA . GLN A 1 105 ? -43.338 33.380 54.219 1.00 47.88 105 GLN A CA 1
ATOM 866 C C . GLN A 1 105 ? -43.647 33.288 55.724 1.00 47.88 105 GLN A C 1
ATOM 868 O O . GLN A 1 105 ? -44.786 33.487 56.133 1.00 47.88 105 GLN A O 1
ATOM 873 N N . VAL A 1 106 ? -42.642 33.000 56.556 1.00 50.22 106 VAL A N 1
ATOM 874 C CA . VAL A 1 106 ? -42.759 33.000 58.023 1.00 50.22 106 VAL A CA 1
ATOM 875 C C . VAL A 1 106 ? -41.837 34.081 58.587 1.00 50.22 106 VAL A C 1
ATOM 877 O O . VAL A 1 106 ? -40.834 33.786 59.235 1.00 50.22 106 VAL A O 1
ATOM 880 N N . LYS A 1 107 ? -42.136 35.339 58.267 1.00 41.66 107 LYS A N 1
ATOM 881 C CA . LYS A 1 107 ? -41.661 36.536 58.968 1.00 41.66 107 LYS A CA 1
ATOM 882 C C . LYS A 1 107 ? -42.717 37.622 58.878 1.00 41.66 107 LYS A C 1
ATOM 884 O O . LYS A 1 107 ? -43.306 37.754 57.785 1.00 41.66 107 LYS A O 1
#

Foldseek 3Di:
DDADPVQQWDFDPQCVPPNPVRHDTDTDHPVNVVVVVVVVVVVVVVVCPPPVNVVVVVVVVVVVVVVVVVVVVVVVVVVVVVVVVVVVVCVVVVVVVVVVVVVVVPD

Secondary structure (DSSP, 8-state):
-EEEGGGTEEE-HHHHHHGGGTS---EEEHHHHHHHHHHHHHHHHHHHS-HHHHHHHHHHHHHHHHHHHHHHHHHHHHHHHHHHHHHHHHHHHHHHHHHHHHHHS--

Sequence (107 aa):
MWYRQNRVGYICGSYARHGNIACTNHAISEKELAQVILNDIDWMYNKISDKKFLSDVKALEKKRVHLNQKELNLIDDEINSIKVKKRRYIEINGFTCEVQNHKTQVK